Protein AF-A0AA41L8Z5-F1 (afdb_monomer)

Sequence (84 aa):
NQYADALAPAFGGLRYLIVGGDALDPQVVRKVLATSRPRHLLNGYGPTETTTFATTYEIDEVPAGARSIPIGRPIANTQVYVLD

Nearest PDB structures (foldseek):
  8gjp-assembly2_B  TM=8.127E-01  e=2.221E-04  Actinoplanes teichomyceticus
  8gjp-assembly1_A  TM=8.024E-01  e=2.221E-04  Actinoplanes teichomyceticus
  8gj4-assembly1_A  TM=7.997E-01  e=3.124E-04  Actinoplanes teichomyceticus
  6lta-assembly1_A-2  TM=8.729E-01  e=6.619E-04  Streptomyces sp. Sp080513GE-23
  8gic-assembly1_A  TM=7.575E-01  e=2.545E-04  Actinoplanes teichomyceticus

Foldseek 3Di:
DDCCVVCLVVQLVAQEDEDEDDWDDLVSVQVSLVRRHHNWYKYFDDDVVCPRGQAIDTDNDRDDPRPTDDNHDGDPPHDDDDDD

Structure (mmCIF, N/CA/C/O backbone):
data_AF-A0AA41L8Z5-F1
#
_entry.id   AF-A0AA41L8Z5-F1
#
loop_
_atom_site.group_PDB
_atom_site.id
_atom_site.type_symbol
_atom_site.label_atom_id
_atom_site.label_alt_id
_atom_site.label_comp_id
_atom_site.label_asym_id
_atom_site.label_entity_id
_atom_site.label_seq_id
_atom_site.pdbx_PDB_ins_code
_atom_site.Cartn_x
_atom_site.Cartn_y
_atom_site.Cartn_z
_atom_site.occupancy
_atom_site.B_iso_or_equiv
_atom_site.auth_seq_id
_atom_site.auth_comp_id
_atom_site.auth_asym_id
_atom_site.auth_atom_id
_atom_site.pdbx_PDB_model_num
ATOM 1 N N . ASN A 1 1 ? 2.739 15.877 -4.805 1.00 55.78 1 ASN A N 1
ATOM 2 C CA . ASN A 1 1 ? 4.108 15.517 -5.241 1.00 55.78 1 ASN A CA 1
ATOM 3 C C . ASN A 1 1 ? 4.167 14.044 -5.597 1.00 55.78 1 ASN A C 1
ATOM 5 O O . ASN A 1 1 ? 4.326 13.216 -4.713 1.00 55.78 1 ASN A O 1
ATOM 9 N N . GLN A 1 2 ? 3.974 13.710 -6.872 1.00 69.38 2 GLN A N 1
ATOM 10 C CA . GLN A 1 2 ? 4.056 12.329 -7.346 1.00 69.38 2 GLN A CA 1
ATOM 11 C C . GLN A 1 2 ? 5.454 12.086 -7.927 1.00 69.38 2 GLN A C 1
ATOM 13 O O . GLN A 1 2 ? 5.842 12.730 -8.896 1.00 69.38 2 GLN A O 1
ATOM 18 N N . TYR A 1 3 ? 6.212 11.166 -7.328 1.00 83.06 3 TYR A N 1
ATOM 19 C CA . TYR A 1 3 ? 7.572 10.804 -7.764 1.00 83.06 3 TYR A CA 1
ATOM 20 C C . TYR A 1 3 ? 7.604 9.559 -8.657 1.00 83.06 3 TYR A C 1
ATOM 22 O O . TYR A 1 3 ? 8.680 9.059 -8.978 1.00 83.06 3 TYR A O 1
ATOM 30 N N . ALA A 1 4 ? 6.432 9.050 -9.050 1.00 87.69 4 ALA A N 1
ATOM 31 C CA . ALA A 1 4 ? 6.306 7.809 -9.806 1.00 87.69 4 ALA A CA 1
ATOM 32 C C . ALA A 1 4 ? 7.131 7.831 -11.099 1.00 87.69 4 ALA A C 1
ATOM 34 O O . ALA A 1 4 ? 7.803 6.854 -11.399 1.00 87.69 4 ALA A O 1
ATOM 35 N N . ASP A 1 5 ? 7.153 8.960 -11.809 1.00 87.69 5 ASP A N 1
ATOM 36 C CA . ASP A 1 5 ? 7.913 9.100 -13.055 1.00 87.69 5 ASP A CA 1
ATOM 37 C C . ASP A 1 5 ? 9.426 9.115 -12.821 1.00 87.69 5 ASP A C 1
ATOM 39 O O . ASP A 1 5 ? 10.168 8.438 -13.527 1.00 87.69 5 ASP A O 1
ATOM 43 N N . ALA A 1 6 ? 9.884 9.835 -11.794 1.00 90.50 6 ALA A N 1
ATOM 44 C CA . ALA A 1 6 ? 11.303 9.918 -11.455 1.00 90.50 6 ALA A CA 1
ATOM 45 C C . ALA A 1 6 ? 11.867 8.573 -10.964 1.00 90.50 6 ALA A C 1
ATOM 47 O O . ALA A 1 6 ? 13.034 8.266 -11.198 1.00 90.50 6 ALA A O 1
ATOM 48 N N . LEU A 1 7 ? 11.041 7.769 -10.289 1.00 91.31 7 LEU A N 1
ATOM 49 C CA . LEU A 1 7 ? 11.433 6.486 -9.700 1.00 91.31 7 LEU A CA 1
ATOM 50 C C . LEU A 1 7 ? 11.026 5.270 -10.546 1.00 91.31 7 LEU A C 1
ATOM 52 O O . LEU A 1 7 ? 11.388 4.146 -10.196 1.00 91.31 7 LEU A O 1
ATOM 56 N N . ALA A 1 8 ? 10.332 5.472 -11.671 1.00 90.00 8 ALA A N 1
ATOM 57 C CA . ALA A 1 8 ? 9.850 4.396 -12.535 1.00 90.00 8 ALA A CA 1
ATOM 58 C C . ALA A 1 8 ? 10.929 3.358 -12.905 1.00 90.00 8 ALA A C 1
ATOM 60 O O . ALA A 1 8 ? 10.620 2.168 -12.822 1.00 90.00 8 ALA A O 1
ATOM 61 N N . PRO A 1 9 ? 12.186 3.733 -13.231 1.00 90.88 9 PRO A N 1
ATOM 62 C CA . PRO A 1 9 ? 13.224 2.750 -13.553 1.00 90.88 9 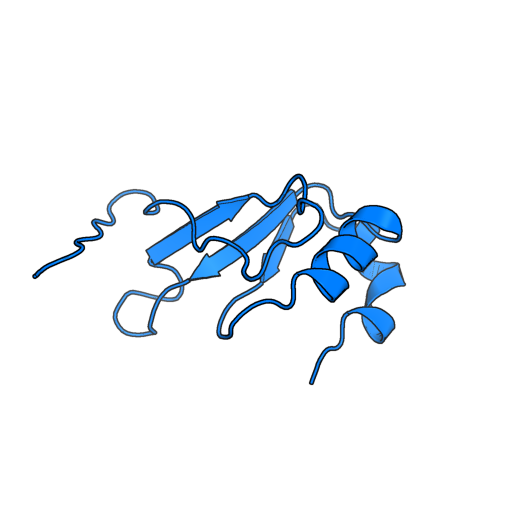PRO A CA 1
ATOM 63 C C . PRO A 1 9 ? 13.540 1.777 -12.408 1.00 90.88 9 PRO A C 1
ATOM 65 O O . PRO A 1 9 ? 13.995 0.665 -12.659 1.00 90.88 9 PRO A O 1
ATOM 68 N N . ALA A 1 10 ? 13.300 2.174 -11.154 1.00 92.94 10 ALA A N 1
ATOM 69 C CA . ALA A 1 10 ? 13.587 1.350 -9.985 1.00 92.94 10 ALA A CA 1
ATOM 70 C C . ALA A 1 10 ? 12.454 0.364 -9.651 1.00 92.94 10 ALA A C 1
ATOM 72 O O . ALA A 1 10 ? 12.722 -0.707 -9.107 1.00 92.94 10 ALA A O 1
ATOM 73 N N . PHE A 1 11 ? 11.196 0.693 -9.969 1.00 95.12 11 PHE A N 1
ATOM 74 C CA . PHE A 1 11 ? 10.038 -0.078 -9.498 1.00 95.12 11 PHE A CA 1
ATOM 75 C C . PHE A 1 11 ? 10.003 -1.518 -10.016 1.00 95.12 11 PHE A C 1
ATOM 77 O O . PHE A 1 11 ? 9.730 -2.427 -9.235 1.00 95.12 11 PHE A O 1
ATOM 84 N N . GLY A 1 12 ? 10.359 -1.755 -11.283 1.00 94.00 12 GLY A N 1
ATOM 85 C CA . GLY A 1 12 ? 10.336 -3.100 -11.876 1.00 94.00 12 GLY A CA 1
ATOM 86 C C . GLY A 1 12 ? 11.285 -4.107 -11.208 1.00 94.00 12 GLY A C 1
ATOM 87 O O . GLY A 1 12 ? 11.070 -5.312 -11.301 1.00 94.00 12 GLY A O 1
ATOM 88 N N . GLY A 1 13 ? 12.316 -3.630 -10.501 1.00 95.88 13 GLY A N 1
ATOM 89 C CA . GLY A 1 13 ? 13.245 -4.475 -9.744 1.00 95.88 13 GLY A CA 1
ATOM 90 C C . GLY A 1 13 ? 12.789 -4.797 -8.316 1.00 95.88 13 GLY A C 1
ATOM 91 O O . GLY A 1 13 ? 13.423 -5.607 -7.636 1.00 95.88 13 GLY A O 1
ATOM 92 N N . LEU A 1 14 ? 11.714 -4.173 -7.827 1.00 97.69 14 LEU A N 1
ATOM 93 C CA . LEU A 1 14 ? 11.253 -4.349 -6.454 1.00 97.69 14 LEU A CA 1
ATOM 94 C C . LEU A 1 14 ? 10.392 -5.605 -6.308 1.00 97.69 14 LEU A C 1
ATOM 96 O O . LEU A 1 14 ? 9.471 -5.865 -7.086 1.00 97.69 14 LEU A O 1
ATOM 100 N N . ARG A 1 15 ? 10.642 -6.357 -5.230 1.00 98.31 15 ARG A N 1
ATOM 101 C CA . ARG A 1 15 ? 9.744 -7.444 -4.812 1.00 98.31 15 ARG A CA 1
ATOM 102 C C . ARG A 1 15 ? 8.430 -6.897 -4.261 1.00 98.31 15 ARG A C 1
ATOM 104 O O . ARG A 1 15 ? 7.382 -7.430 -4.586 1.00 98.31 15 ARG A O 1
ATOM 111 N N . TYR A 1 16 ? 8.498 -5.839 -3.461 1.00 98.00 16 TYR A N 1
ATOM 112 C CA . TYR A 1 16 ? 7.339 -5.190 -2.860 1.00 98.00 16 TYR A CA 1
ATOM 113 C C . TYR A 1 16 ? 7.504 -3.678 -2.953 1.00 98.00 16 TYR A C 1
ATOM 115 O O . TYR A 1 16 ? 8.542 -3.145 -2.561 1.00 98.00 16 TYR A O 1
ATOM 123 N N . LEU A 1 17 ? 6.470 -3.005 -3.445 1.00 97.25 17 LEU A N 1
ATOM 124 C CA . LEU A 1 17 ? 6.294 -1.564 -3.357 1.00 97.25 17 LEU A CA 1
ATOM 125 C C . LEU A 1 17 ? 5.003 -1.308 -2.580 1.00 97.25 17 LEU A C 1
ATOM 127 O O . LEU A 1 17 ? 3.917 -1.625 -3.060 1.00 97.25 17 LEU A O 1
ATOM 131 N N . ILE A 1 18 ? 5.130 -0.764 -1.372 1.00 97.00 18 ILE A N 1
ATOM 132 C CA . ILE A 1 18 ? 3.993 -0.394 -0.525 1.00 97.00 18 ILE A CA 1
ATOM 133 C C . ILE A 1 18 ? 3.914 1.128 -0.519 1.00 97.00 18 ILE A C 1
ATOM 135 O O . ILE A 1 18 ? 4.886 1.799 -0.175 1.00 97.00 18 ILE A O 1
ATOM 139 N N . VAL A 1 19 ? 2.770 1.660 -0.928 1.00 94.81 19 VAL A N 1
ATOM 140 C CA . VAL A 1 19 ? 2.477 3.095 -0.970 1.00 94.81 19 VAL A CA 1
ATOM 141 C C . VAL A 1 19 ? 1.293 3.392 -0.062 1.00 94.81 19 VAL A C 1
ATOM 143 O O . VAL A 1 19 ? 0.435 2.540 0.129 1.00 94.81 19 VAL A O 1
ATOM 146 N N . GLY A 1 20 ? 1.247 4.584 0.518 1.00 92.88 20 GLY A N 1
ATOM 147 C CA . GLY A 1 20 ? 0.198 4.965 1.456 1.00 92.88 20 GLY A CA 1
ATOM 148 C C . GLY A 1 20 ? 0.402 6.379 1.979 1.00 92.88 20 GLY A C 1
ATOM 149 O O . GLY A 1 20 ? 1.331 7.072 1.564 1.00 92.88 20 GLY A O 1
ATOM 150 N N . GLY A 1 21 ? -0.462 6.797 2.901 1.00 89.94 21 GLY A N 1
ATOM 151 C CA . GLY A 1 21 ? -0.401 8.114 3.547 1.00 89.94 21 GLY A CA 1
ATOM 152 C C . GLY A 1 21 ? -1.210 9.218 2.858 1.00 89.94 21 GLY A C 1
ATOM 153 O O . GLY A 1 21 ? -1.483 10.230 3.492 1.00 89.94 21 GLY A O 1
ATOM 154 N N . ASP A 1 22 ? -1.647 9.016 1.614 1.00 92.19 22 ASP A N 1
ATOM 155 C CA . ASP A 1 22 ? -2.608 9.880 0.914 1.00 92.19 22 ASP A CA 1
ATOM 156 C C . ASP A 1 22 ? -3.401 9.055 -0.118 1.00 92.19 22 ASP A C 1
ATOM 158 O O . ASP A 1 22 ? -3.054 7.905 -0.415 1.00 92.19 22 ASP A O 1
ATOM 162 N N . ALA A 1 23 ? -4.470 9.624 -0.674 1.00 93.50 23 ALA A N 1
ATOM 163 C CA . ALA A 1 23 ? -5.255 9.002 -1.727 1.00 93.50 23 ALA A CA 1
ATOM 164 C C . ALA A 1 23 ? -4.403 8.778 -2.989 1.00 93.50 23 ALA A C 1
ATOM 166 O O . ALA A 1 23 ? -3.855 9.712 -3.579 1.00 93.50 23 ALA A O 1
ATOM 167 N N . LEU A 1 24 ? -4.319 7.522 -3.433 1.00 94.62 24 LEU A N 1
ATOM 168 C CA . LEU A 1 24 ? -3.612 7.176 -4.663 1.00 94.62 24 LEU A CA 1
ATOM 169 C C . LEU A 1 24 ? -4.416 7.600 -5.894 1.00 94.62 24 LEU A C 1
ATOM 171 O O . LEU A 1 24 ? -5.601 7.286 -6.010 1.00 94.62 24 LEU A O 1
ATOM 175 N N . ASP A 1 25 ? -3.735 8.234 -6.848 1.00 95.12 25 ASP A N 1
ATOM 176 C CA . ASP A 1 25 ? -4.296 8.572 -8.154 1.00 95.12 25 ASP A CA 1
ATOM 177 C C . ASP A 1 25 ? -4.367 7.317 -9.052 1.00 95.12 25 ASP A C 1
ATOM 179 O O . ASP A 1 25 ? -3.320 6.770 -9.431 1.00 95.12 25 ASP A O 1
ATOM 183 N N . PRO A 1 26 ? -5.573 6.864 -9.450 1.00 96.31 26 PRO A N 1
ATOM 184 C CA . PRO A 1 26 ? -5.735 5.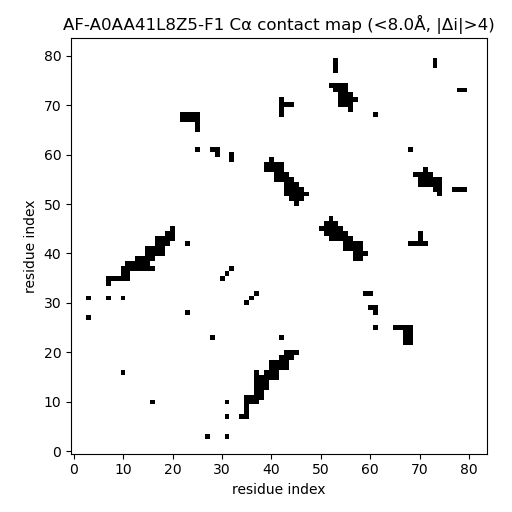688 -10.301 1.00 96.31 26 PRO A CA 1
ATOM 185 C C . PRO A 1 26 ? -4.987 5.775 -11.640 1.00 96.31 26 PRO A C 1
ATOM 187 O O . PRO A 1 26 ? -4.568 4.745 -12.169 1.00 96.31 26 PRO A O 1
ATOM 190 N N . GLN A 1 27 ? -4.799 6.974 -12.205 1.00 95.06 27 GLN A N 1
ATOM 191 C CA . GLN A 1 27 ? -4.077 7.154 -13.471 1.00 95.06 27 GLN A CA 1
ATOM 192 C C . GLN A 1 27 ? -2.588 6.838 -13.322 1.00 95.06 27 GLN A C 1
ATOM 194 O O . GLN A 1 27 ? -1.995 6.168 -14.168 1.00 95.06 27 GLN A O 1
ATOM 199 N N . VAL A 1 28 ? -1.991 7.272 -12.215 1.00 95.06 28 VAL A N 1
ATOM 200 C CA . VAL A 1 28 ? -0.573 7.043 -11.913 1.00 95.06 28 VAL A CA 1
ATOM 201 C C . VAL A 1 28 ? -0.319 5.574 -11.640 1.00 95.06 28 VAL A C 1
ATOM 203 O O . VAL A 1 28 ? 0.634 5.002 -12.161 1.00 95.06 28 VAL A O 1
ATOM 206 N N . VAL A 1 29 ? -1.203 4.943 -10.867 1.00 96.12 29 VAL A N 1
ATOM 207 C CA . VAL A 1 29 ? -1.105 3.512 -10.575 1.00 96.12 29 VAL A CA 1
ATOM 208 C C . VAL A 1 29 ? -1.220 2.691 -11.862 1.00 96.12 29 VAL A C 1
ATOM 210 O O . VAL A 1 29 ? -0.393 1.806 -12.078 1.00 96.12 29 VAL A O 1
ATOM 213 N N . ARG A 1 30 ? -2.149 3.028 -12.777 1.00 96.00 30 ARG A N 1
ATOM 214 C CA . ARG A 1 30 ? -2.205 2.398 -14.114 1.00 96.00 30 ARG A CA 1
ATOM 215 C C . ARG A 1 30 ? -0.892 2.532 -14.870 1.00 96.00 30 ARG A C 1
ATOM 217 O O . ARG A 1 30 ? -0.433 1.554 -15.453 1.00 96.00 30 ARG A O 1
ATOM 224 N N . LYS A 1 31 ? -0.290 3.723 -14.862 1.00 94.31 31 LYS A N 1
ATOM 225 C CA . LYS A 1 31 ? 0.989 3.965 -15.535 1.00 94.31 31 LYS A CA 1
ATOM 226 C C . LYS A 1 31 ? 2.086 3.067 -14.964 1.00 94.31 31 LYS A C 1
ATOM 228 O O . LYS A 1 31 ? 2.722 2.357 -15.732 1.00 94.31 31 LYS A O 1
ATOM 233 N N . VAL A 1 32 ? 2.246 3.019 -13.638 1.00 95.69 32 VAL A N 1
ATOM 234 C CA . VAL A 1 32 ? 3.238 2.153 -12.972 1.00 95.69 32 VAL A CA 1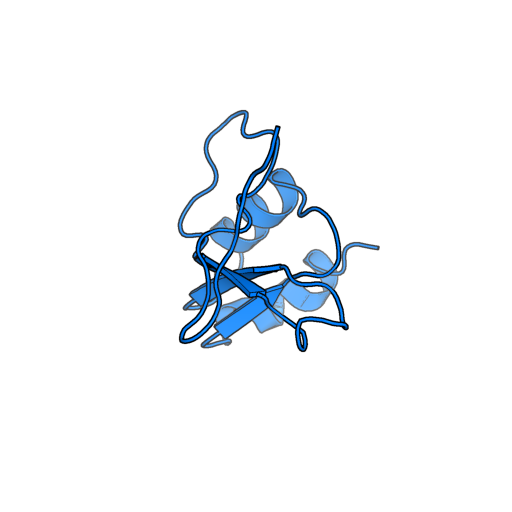
ATOM 235 C C . VAL A 1 32 ? 3.019 0.682 -13.324 1.00 95.69 32 VAL A C 1
ATOM 237 O O . VAL A 1 32 ? 3.970 0.003 -13.703 1.00 95.69 32 VAL A O 1
ATOM 240 N N . LEU A 1 33 ? 1.776 0.195 -13.276 1.00 96.06 33 LEU A N 1
ATOM 241 C CA . LEU A 1 33 ? 1.451 -1.183 -13.658 1.00 96.06 33 LEU A CA 1
ATOM 242 C C . LEU A 1 33 ? 1.768 -1.495 -15.128 1.00 96.06 33 LEU A C 1
ATOM 244 O O . LEU A 1 33 ? 2.103 -2.634 -15.444 1.00 96.06 33 LEU A O 1
ATOM 248 N N . ALA A 1 34 ? 1.665 -0.512 -16.022 1.00 94.75 34 ALA A N 1
ATOM 249 C CA . ALA A 1 34 ? 1.936 -0.694 -17.444 1.00 94.75 34 ALA A CA 1
ATOM 250 C C . ALA A 1 34 ? 3.430 -0.590 -17.795 1.00 94.75 34 ALA A C 1
ATOM 252 O O . ALA A 1 34 ? 3.893 -1.293 -18.689 1.00 94.75 34 ALA A O 1
ATOM 253 N N . THR A 1 35 ? 4.184 0.288 -17.127 1.00 93.94 35 THR A N 1
ATOM 254 C CA . THR A 1 35 ? 5.553 0.639 -17.546 1.00 93.94 35 THR A CA 1
ATOM 255 C C . THR A 1 35 ? 6.649 0.088 -16.647 1.00 93.94 35 THR A C 1
ATOM 257 O O . THR A 1 35 ? 7.778 -0.082 -17.095 1.00 93.94 35 THR A O 1
ATOM 260 N N . SER A 1 36 ? 6.358 -0.136 -15.368 1.00 95.12 36 SER A N 1
ATOM 261 C CA . SER A 1 36 ? 7.379 -0.414 -14.354 1.00 95.12 36 SER A CA 1
ATOM 262 C C . SER A 1 36 ? 6.816 -1.211 -13.178 1.00 95.12 36 SER A C 1
ATOM 264 O O . SER A 1 36 ? 7.086 -0.920 -12.012 1.00 95.12 36 SER A O 1
ATOM 266 N N . ARG A 1 37 ? 6.013 -2.234 -13.490 1.00 96.00 37 ARG A N 1
ATOM 267 C CA . ARG A 1 37 ? 5.301 -3.040 -12.497 1.00 96.00 37 ARG A CA 1
ATOM 268 C C . ARG A 1 37 ? 6.282 -3.728 -11.530 1.00 96.00 37 ARG A C 1
ATOM 270 O O . ARG A 1 37 ? 7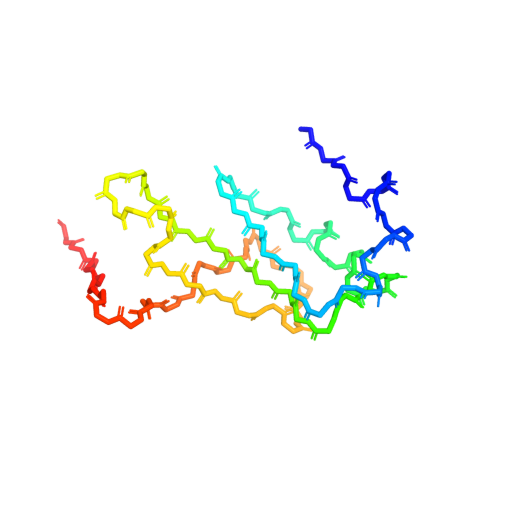.062 -4.566 -11.985 1.00 96.00 37 ARG A O 1
ATOM 277 N N . PRO A 1 38 ? 6.234 -3.435 -10.215 1.00 97.50 38 PRO A N 1
ATOM 278 C CA . PRO A 1 38 ? 6.924 -4.245 -9.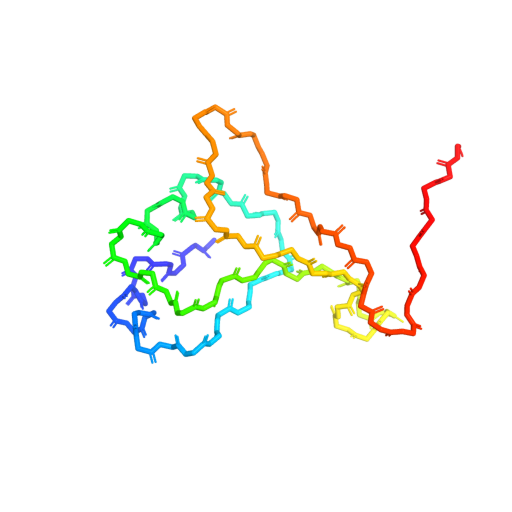214 1.00 97.50 38 PRO A CA 1
ATOM 279 C C . PRO A 1 38 ? 6.243 -5.615 -9.102 1.00 97.50 38 PRO A C 1
ATOM 281 O O . PRO A 1 38 ? 5.093 -5.778 -9.515 1.00 97.50 38 PRO A O 1
ATOM 284 N N . ARG A 1 39 ? 6.905 -6.602 -8.487 1.00 97.88 39 ARG A N 1
ATOM 285 C CA . ARG A 1 39 ? 6.292 -7.931 -8.303 1.00 97.88 39 ARG A CA 1
ATOM 286 C C . ARG A 1 39 ? 5.001 -7.862 -7.475 1.00 97.88 39 ARG A C 1
ATOM 288 O O . ARG A 1 39 ? 4.043 -8.541 -7.820 1.00 97.88 39 ARG A O 1
ATOM 295 N N . HIS A 1 40 ? 4.986 -7.027 -6.438 1.00 98.25 40 HIS A N 1
ATOM 296 C CA . HIS A 1 40 ? 3.812 -6.737 -5.621 1.00 98.25 40 HIS A CA 1
ATOM 297 C C . HIS A 1 40 ? 3.680 -5.223 -5.426 1.00 98.25 40 HIS A C 1
ATOM 299 O O . HIS A 1 40 ? 4.637 -4.567 -5.001 1.00 98.25 40 HIS A O 1
ATOM 305 N N . LEU A 1 41 ? 2.499 -4.677 -5.721 1.00 98.06 41 LEU A N 1
ATOM 306 C CA . LEU A 1 41 ? 2.148 -3.275 -5.493 1.00 98.06 41 LEU A CA 1
ATOM 307 C C . LEU A 1 41 ? 0.994 -3.214 -4.496 1.00 98.06 41 LEU A C 1
ATOM 309 O O . LEU A 1 41 ? -0.069 -3.766 -4.765 1.00 98.06 41 LEU A O 1
ATOM 313 N N . LEU A 1 42 ? 1.193 -2.550 -3.360 1.00 98.31 42 LEU A N 1
ATOM 314 C CA . LEU A 1 42 ? 0.190 -2.481 -2.303 1.00 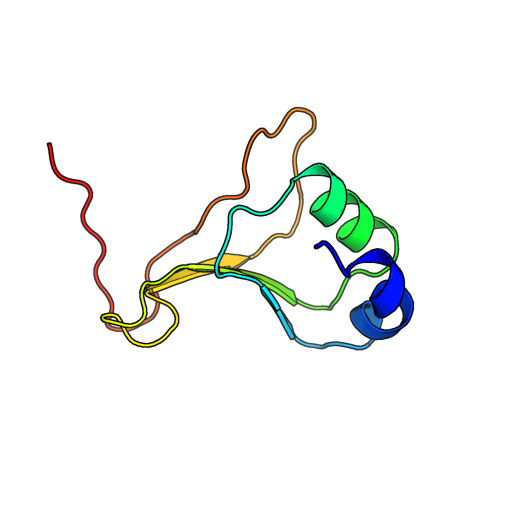98.31 42 LEU A CA 1
ATOM 315 C C . LEU A 1 42 ? -0.157 -1.040 -1.941 1.00 98.31 42 LEU A C 1
ATOM 317 O O . LEU A 1 42 ? 0.736 -0.213 -1.762 1.00 98.31 42 LEU A O 1
ATOM 321 N N . ASN A 1 43 ? -1.450 -0.773 -1.760 1.00 97.88 43 ASN A N 1
ATOM 322 C CA . ASN A 1 43 ? -1.937 0.396 -1.038 1.00 97.88 43 ASN A CA 1
ATOM 323 C C . ASN A 1 43 ? -2.061 0.044 0.447 1.00 97.88 43 ASN A C 1
ATOM 325 O O . ASN A 1 43 ? -2.858 -0.821 0.808 1.00 97.88 43 ASN A O 1
ATOM 329 N N . GLY A 1 44 ? -1.265 0.686 1.293 1.00 97.56 44 GLY A N 1
ATOM 330 C CA . GLY A 1 44 ? -1.338 0.591 2.743 1.00 97.56 44 GLY A CA 1
ATOM 331 C C . GLY A 1 44 ? -2.053 1.804 3.326 1.00 97.56 44 GLY A C 1
ATOM 332 O O . GLY A 1 44 ? -1.759 2.946 2.973 1.00 97.56 44 GLY A O 1
ATOM 333 N N . TYR A 1 45 ? -2.971 1.564 4.255 1.00 97.75 45 TYR A N 1
ATOM 334 C CA . TYR A 1 45 ? -3.670 2.621 4.975 1.00 97.75 45 TYR A CA 1
ATOM 335 C C . TYR A 1 45 ? -3.662 2.343 6.470 1.00 97.75 45 TYR A C 1
ATOM 337 O O . TYR A 1 45 ? -3.935 1.231 6.912 1.00 97.75 45 TYR A O 1
ATOM 345 N N . GLY A 1 46 ? -3.378 3.374 7.251 1.00 96.50 46 GLY A N 1
ATOM 346 C CA . GLY A 1 46 ? -3.516 3.371 8.697 1.00 96.50 46 GLY A CA 1
ATOM 347 C C . GLY A 1 46 ? -3.040 4.704 9.267 1.00 96.50 46 GLY A C 1
ATOM 348 O O . GLY A 1 46 ? -2.058 5.257 8.770 1.00 96.50 46 GLY A O 1
ATOM 349 N N . PRO A 1 47 ? -3.720 5.263 10.277 1.00 95.25 47 PRO A N 1
ATOM 350 C CA . PRO A 1 47 ? -3.165 6.366 11.049 1.00 95.25 47 PRO A CA 1
ATOM 351 C C . PRO A 1 47 ? -1.974 5.899 11.902 1.00 95.25 47 PRO A C 1
ATOM 353 O O . PRO A 1 47 ? -1.822 4.706 12.197 1.00 95.25 47 PRO A O 1
ATOM 356 N N . THR A 1 48 ? -1.148 6.847 12.352 1.00 95.31 48 THR A N 1
ATOM 357 C CA . THR A 1 48 ? 0.018 6.573 13.213 1.00 95.31 48 THR A CA 1
ATOM 358 C C . THR A 1 48 ? -0.385 5.829 14.489 1.00 95.31 48 THR A C 1
ATOM 360 O O . THR A 1 48 ? 0.310 4.910 14.914 1.00 95.31 48 THR A O 1
ATOM 363 N N . GLU A 1 49 ? -1.548 6.157 15.045 1.00 97.44 49 GLU A N 1
ATOM 364 C CA . GLU A 1 49 ? -2.168 5.572 16.236 1.00 97.44 49 GLU A CA 1
ATOM 365 C C . GLU A 1 49 ? -2.457 4.070 16.085 1.00 97.44 49 GLU A C 1
ATOM 367 O O . GLU A 1 49 ? -2.511 3.349 17.077 1.00 97.44 49 GLU A O 1
ATOM 372 N N . THR A 1 50 ? -2.592 3.580 14.847 1.00 94.31 50 THR A N 1
ATOM 373 C CA . THR A 1 50 ? -2.750 2.147 14.534 1.00 94.31 50 THR A CA 1
ATOM 374 C C . THR A 1 50 ? -1.443 1.462 14.132 1.00 94.31 50 THR A C 1
ATOM 376 O O . THR A 1 50 ? -1.465 0.318 13.696 1.00 94.31 50 THR A O 1
ATOM 379 N N . THR A 1 51 ? -0.295 2.123 14.325 1.00 94.31 51 THR A N 1
ATOM 380 C CA . THR A 1 51 ? 1.048 1.612 13.990 1.00 94.31 51 THR A CA 1
ATOM 381 C C . THR A 1 51 ? 1.259 1.428 12.479 1.00 94.31 51 THR A C 1
ATOM 383 O O . THR A 1 51 ? 1.364 0.319 11.961 1.00 94.31 51 THR A O 1
ATOM 386 N N . THR A 1 52 ? 1.373 2.552 11.762 1.00 93.88 52 THR A N 1
ATOM 387 C CA . THR A 1 52 ? 1.683 2.642 10.318 1.00 93.88 52 THR A CA 1
ATOM 388 C C . THR A 1 52 ? 0.568 2.176 9.378 1.00 93.88 52 THR A C 1
ATOM 390 O O . THR A 1 52 ? 0.039 3.003 8.642 1.00 93.88 52 THR A O 1
ATOM 393 N N . PHE A 1 53 ? 0.206 0.892 9.360 1.00 96.50 53 PHE A N 1
ATOM 394 C CA . PHE A 1 53 ? -0.844 0.370 8.479 1.00 96.50 53 PHE A CA 1
ATOM 395 C C . PHE A 1 53 ? -1.819 -0.507 9.259 1.00 96.50 53 PHE A C 1
ATOM 397 O O . PHE A 1 53 ? -1.411 -1.444 9.934 1.00 96.50 53 PHE A O 1
ATOM 404 N N . ALA A 1 54 ? -3.110 -0.235 9.097 1.00 97.75 54 ALA A N 1
ATOM 405 C CA . ALA A 1 54 ? -4.208 -1.048 9.601 1.00 97.75 54 ALA A CA 1
ATOM 406 C C . ALA A 1 54 ? -4.799 -1.948 8.505 1.00 97.75 54 ALA A C 1
ATOM 408 O O . ALA A 1 54 ? -5.253 -3.055 8.794 1.00 97.75 54 ALA A O 1
ATOM 409 N N . THR A 1 55 ? -4.781 -1.499 7.246 1.00 98.44 55 THR A N 1
ATOM 410 C CA . THR A 1 55 ? -5.269 -2.255 6.089 1.00 98.44 55 THR A CA 1
ATOM 411 C C . THR A 1 55 ? -4.277 -2.238 4.935 1.00 98.44 55 THR A C 1
ATOM 413 O O . THR A 1 55 ? -3.510 -1.287 4.764 1.00 98.44 55 THR A O 1
ATOM 416 N N . THR A 1 56 ? -4.321 -3.283 4.110 1.00 98.38 56 THR A N 1
ATOM 417 C CA . THR A 1 56 ? -3.593 -3.334 2.840 1.00 98.38 56 THR A CA 1
ATOM 418 C C . THR A 1 56 ? -4.476 -3.842 1.704 1.00 98.38 56 THR A C 1
ATOM 420 O O . THR A 1 56 ? -5.337 -4.709 1.888 1.00 98.38 56 THR A O 1
ATOM 423 N N . TYR A 1 57 ? -4.248 -3.304 0.508 1.00 98.44 57 TYR A N 1
ATOM 424 C CA . TYR A 1 57 ? -4.845 -3.746 -0.749 1.00 98.44 57 TYR A CA 1
ATOM 425 C C . TYR A 1 57 ? -3.746 -4.043 -1.761 1.00 98.44 57 TYR A C 1
ATOM 427 O O . TYR A 1 57 ? -2.949 -3.158 -2.066 1.00 98.44 57 TYR A O 1
ATOM 435 N N . GLU A 1 58 ? -3.705 -5.261 -2.291 1.00 98.38 58 GLU A N 1
ATOM 436 C CA . GLU A 1 58 ? -2.839 -5.591 -3.421 1.00 98.38 58 GLU A CA 1
ATOM 437 C C . GLU A 1 58 ? -3.491 -5.113 -4.721 1.00 98.38 58 GLU A C 1
ATOM 439 O O . GLU A 1 58 ? -4.660 -5.397 -4.988 1.00 98.38 58 GLU A O 1
ATOM 444 N N . ILE A 1 59 ? -2.746 -4.325 -5.496 1.00 98.12 59 ILE A N 1
ATOM 445 C CA . ILE A 1 59 ? -3.233 -3.678 -6.707 1.00 98.12 59 ILE A CA 1
ATOM 446 C C . ILE A 1 59 ? -2.699 -4.432 -7.923 1.00 98.12 59 ILE A C 1
ATOM 448 O O . ILE A 1 59 ? -1.601 -4.160 -8.412 1.00 98.12 59 ILE A O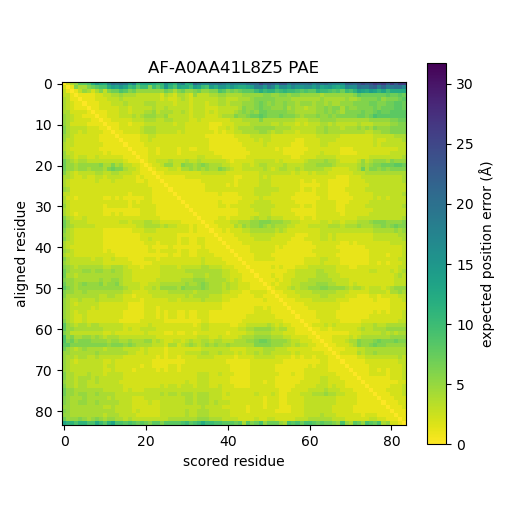 1
ATOM 452 N N . ASP A 1 60 ? -3.498 -5.363 -8.432 1.00 96.56 60 ASP A N 1
ATOM 453 C CA . ASP A 1 60 ? -3.161 -6.115 -9.644 1.00 96.56 60 ASP A CA 1
ATOM 454 C C . ASP A 1 60 ? -3.585 -5.409 -10.931 1.00 96.56 60 ASP A C 1
ATOM 456 O O . ASP A 1 60 ? -2.922 -5.532 -11.966 1.00 96.56 60 ASP A O 1
ATOM 460 N N . GLU A 1 61 ? -4.681 -4.656 -10.853 1.00 96.50 61 GLU A N 1
ATOM 461 C CA . GLU A 1 61 ? -5.268 -3.901 -11.948 1.00 96.50 61 GLU A CA 1
ATOM 462 C C . GLU A 1 61 ? -6.018 -2.670 -11.431 1.00 96.50 61 GLU A C 1
ATOM 464 O O . GLU A 1 61 ? -6.389 -2.573 -10.261 1.00 96.50 61 GLU A O 1
ATOM 469 N N . VAL A 1 62 ? -6.257 -1.711 -12.327 1.00 97.19 62 VAL A N 1
ATOM 470 C CA . VAL A 1 62 ? -7.059 -0.521 -12.035 1.00 97.19 62 VAL A CA 1
ATOM 471 C C . VAL A 1 62 ? -8.066 -0.326 -13.170 1.00 97.19 62 VAL A C 1
ATOM 473 O O . VAL A 1 62 ? -7.680 0.155 -14.243 1.00 97.19 62 VAL A O 1
ATOM 476 N N . PRO A 1 63 ? -9.355 -0.652 -12.952 1.00 95.19 63 PRO A N 1
ATOM 477 C CA . PRO A 1 63 ? -10.382 -0.572 -13.983 1.00 95.19 63 PRO A CA 1
ATOM 478 C C . PRO A 1 63 ? -10.474 0.803 -14.652 1.00 95.19 63 PRO A C 1
ATOM 480 O O . PRO A 1 63 ? -10.191 1.852 -14.049 1.00 95.19 63 PRO A O 1
ATOM 483 N N . ALA A 1 64 ? -10.909 0.810 -15.913 1.00 92.56 64 ALA A N 1
ATOM 484 C CA . ALA A 1 64 ? -11.230 2.044 -16.618 1.00 92.56 64 ALA A CA 1
ATOM 485 C C . ALA A 1 64 ? -12.329 2.806 -15.855 1.00 92.56 64 ALA A C 1
ATOM 487 O O . ALA A 1 64 ? -13.337 2.230 -15.456 1.00 92.56 64 ALA 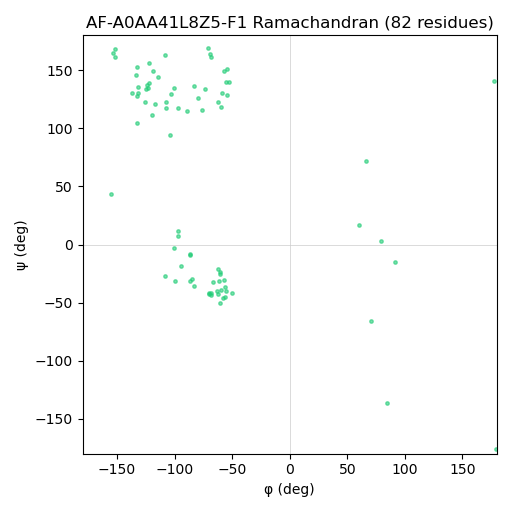A O 1
ATOM 488 N N . GLY A 1 65 ? -12.115 4.100 -15.612 1.00 94.06 65 GLY A N 1
ATOM 489 C CA . GLY A 1 65 ? -13.063 4.935 -14.865 1.00 94.06 65 GLY A CA 1
ATOM 490 C C . GLY A 1 65 ? -13.022 4.788 -13.338 1.00 94.06 65 GLY A C 1
ATOM 491 O O . GLY A 1 65 ? -13.801 5.459 -12.661 1.00 94.06 65 GLY A O 1
ATOM 492 N N . ALA A 1 66 ? -12.115 3.976 -12.777 1.00 96.19 66 ALA A N 1
ATOM 493 C CA . ALA A 1 66 ? -11.897 3.931 -11.330 1.00 96.19 66 ALA A CA 1
ATOM 494 C C . ALA A 1 66 ? -11.597 5.336 -10.779 1.00 96.19 66 ALA A C 1
ATOM 496 O O . ALA A 1 66 ? -10.731 6.040 -11.306 1.00 96.19 66 ALA A O 1
ATOM 497 N N . ARG A 1 67 ? -12.329 5.729 -9.728 1.00 96.38 67 ARG A N 1
ATOM 498 C CA . ARG A 1 67 ? -12.214 7.044 -9.071 1.00 96.38 67 ARG A CA 1
ATOM 499 C C . ARG A 1 67 ? -11.285 7.035 -7.858 1.00 96.38 67 ARG A C 1
ATOM 501 O O . ARG A 1 67 ? -10.836 8.092 -7.436 1.00 96.38 67 ARG A O 1
ATOM 508 N N . SER A 1 68 ? -11.008 5.861 -7.304 1.00 96.56 68 SER A N 1
ATOM 509 C CA . SER A 1 68 ? -10.146 5.669 -6.142 1.00 96.56 68 SER A CA 1
ATOM 510 C C . SER A 1 68 ? -9.530 4.273 -6.165 1.00 96.56 68 SER A C 1
ATOM 512 O O . SER A 1 68 ? -9.986 3.391 -6.899 1.00 96.56 68 SER A O 1
ATOM 514 N N . ILE A 1 69 ? -8.490 4.085 -5.355 1.00 97.69 69 ILE A N 1
ATOM 515 C CA . ILE A 1 69 ? -7.895 2.780 -5.076 1.00 97.69 69 ILE A CA 1
ATOM 516 C C . ILE A 1 69 ? -8.366 2.323 -3.688 1.00 97.69 69 ILE A C 1
ATOM 518 O O . ILE A 1 69 ? -8.261 3.104 -2.739 1.00 97.69 69 ILE A O 1
ATOM 522 N N . PRO A 1 70 ? -8.885 1.091 -3.536 1.00 97.56 70 PRO A N 1
ATOM 523 C CA . PRO A 1 70 ? -9.270 0.566 -2.233 1.00 97.56 70 PRO A CA 1
ATOM 524 C C . PRO A 1 70 ? -8.110 0.573 -1.230 1.00 97.56 70 PRO A C 1
ATOM 526 O O . PRO A 1 70 ? -6.950 0.387 -1.595 1.00 97.56 70 PRO A O 1
ATOM 529 N N . ILE A 1 71 ? -8.439 0.732 0.051 1.00 97.69 71 ILE A N 1
ATOM 530 C CA . ILE A 1 71 ? -7.494 0.549 1.167 1.00 97.69 71 ILE A CA 1
ATOM 531 C C . ILE A 1 71 ? -7.406 -0.913 1.631 1.00 97.69 71 ILE A C 1
ATOM 533 O O . ILE A 1 71 ? -6.526 -1.277 2.408 1.00 97.69 71 ILE A O 1
ATOM 537 N N . GLY A 1 72 ? -8.304 -1.758 1.118 1.00 97.56 72 GLY A N 1
ATOM 538 C CA . GLY A 1 72 ? -8.225 -3.208 1.227 1.00 97.56 72 GLY A CA 1
ATOM 539 C C . GLY A 1 72 ? -8.799 -3.761 2.518 1.00 97.56 72 GLY A C 1
ATOM 540 O O . GLY A 1 72 ? -9.911 -3.405 2.904 1.00 97.56 72 GLY A O 1
ATOM 541 N N . ARG A 1 73 ? -8.081 -4.708 3.123 1.00 98.19 73 ARG A N 1
ATOM 542 C CA . ARG A 1 73 ? -8.553 -5.496 4.270 1.00 98.19 73 ARG A CA 1
ATOM 543 C C . ARG A 1 73 ? -7.626 -5.339 5.472 1.00 98.19 73 ARG A C 1
ATOM 545 O O . ARG A 1 73 ? -6.453 -5.028 5.264 1.00 98.19 73 ARG A O 1
ATOM 552 N N . PRO A 1 74 ? -8.126 -5.564 6.703 1.00 98.44 74 PRO A N 1
ATOM 553 C CA . PRO A 1 74 ? -7.299 -5.498 7.900 1.00 98.44 74 PRO A CA 1
ATOM 554 C C . PRO A 1 74 ? -6.087 -6.423 7.809 1.00 98.44 74 PRO A C 1
ATOM 556 O O . PRO A 1 74 ? -6.202 -7.557 7.335 1.00 98.44 74 PRO A O 1
ATOM 559 N N . ILE A 1 75 ? -4.937 -5.948 8.285 1.00 97.94 75 ILE A N 1
ATOM 560 C CA . ILE A 1 75 ? -3.768 -6.807 8.484 1.00 97.94 75 ILE A CA 1
ATOM 561 C C . ILE A 1 75 ? -3.999 -7.764 9.664 1.00 97.94 75 ILE A C 1
ATOM 563 O O . ILE A 1 75 ? -4.955 -7.625 10.433 1.00 97.94 75 ILE A O 1
ATOM 567 N N . ALA A 1 76 ? -3.116 -8.753 9.822 1.00 97.94 76 ALA A N 1
ATOM 568 C CA . ALA A 1 76 ? -3.208 -9.710 10.921 1.00 97.94 76 ALA A CA 1
ATOM 569 C C . ALA A 1 76 ? -3.319 -9.002 12.283 1.00 97.94 76 ALA A C 1
ATOM 571 O O . ALA A 1 76 ? -2.644 -8.005 12.536 1.00 97.94 76 ALA A O 1
ATOM 572 N N . ASN A 1 77 ? -4.166 -9.543 13.162 1.00 97.31 77 ASN A N 1
ATOM 573 C CA . ASN A 1 77 ? -4.437 -9.009 14.502 1.00 97.31 77 ASN A CA 1
ATOM 574 C C . ASN A 1 77 ? -5.010 -7.576 14.531 1.00 97.31 77 ASN A C 1
ATOM 576 O O . ASN A 1 77 ? -5.015 -6.949 15.586 1.00 97.31 77 ASN A O 1
ATOM 580 N N . THR A 1 78 ? -5.522 -7.068 13.405 1.00 97.81 78 THR A N 1
ATOM 581 C CA . THR A 1 78 ? -6.175 -5.755 13.311 1.00 97.81 78 THR A CA 1
ATOM 582 C C . THR A 1 78 ? -7.654 -5.914 12.978 1.00 97.81 78 THR A C 1
ATOM 584 O O . THR A 1 78 ? -8.043 -6.804 12.223 1.00 97.81 78 THR A O 1
ATOM 587 N N . GLN A 1 79 ? -8.493 -5.048 13.544 1.00 97.88 79 GLN A N 1
ATOM 588 C CA . GLN A 1 79 ? -9.931 -5.012 13.283 1.00 97.88 79 GLN A CA 1
ATOM 589 C C . GLN A 1 79 ? -10.315 -3.633 12.757 1.00 97.88 79 GLN A C 1
ATOM 591 O O . GLN A 1 79 ? -9.816 -2.620 13.242 1.00 97.88 79 GLN A O 1
ATOM 596 N N . VAL A 1 80 ? -11.199 -3.607 11.763 1.00 97.75 80 VAL A N 1
ATOM 597 C CA . VAL A 1 80 ? -11.717 -2.375 11.164 1.00 97.75 80 VAL A CA 1
ATOM 598 C C . VAL A 1 80 ? -13.229 -2.411 11.233 1.00 97.75 80 VAL A C 1
ATOM 600 O O . VAL A 1 80 ? -13.848 -3.419 10.895 1.00 97.75 80 VAL A O 1
ATOM 603 N N . TYR A 1 81 ? -13.800 -1.293 11.657 1.00 97.38 81 TYR A N 1
ATOM 604 C CA . TYR A 1 81 ? -15.230 -1.114 11.833 1.00 97.38 81 TYR A CA 1
ATOM 605 C C . TYR A 1 81 ? -15.686 0.076 10.992 1.00 97.38 81 TYR A C 1
ATOM 607 O O . TYR A 1 81 ? -15.036 1.121 10.995 1.00 97.38 81 TYR A O 1
ATOM 615 N N . VAL A 1 82 ? -16.800 -0.091 10.281 1.00 96.94 82 VAL A N 1
ATOM 616 C CA . VAL A 1 82 ? -17.554 1.011 9.673 1.00 96.94 82 VAL A CA 1
ATOM 617 C C . VAL A 1 82 ? -18.813 1.159 10.511 1.00 96.94 82 VAL A C 1
ATOM 619 O O . VAL A 1 82 ? -19.574 0.201 10.638 1.00 96.94 82 VAL A O 1
ATOM 622 N N . LEU A 1 83 ? -18.965 2.318 11.136 1.00 97.38 83 LEU A N 1
ATOM 623 C CA . LEU A 1 83 ? -20.054 2.634 12.059 1.00 97.38 83 LEU A CA 1
ATOM 624 C C . LEU A 1 83 ? -21.018 3.630 11.390 1.00 97.38 83 LEU A C 1
ATOM 626 O O . LEU A 1 83 ? -20.660 4.212 10.360 1.00 97.38 83 LEU A O 1
ATOM 630 N N . ASP A 1 84 ? -22.225 3.766 11.938 1.00 93.38 84 ASP A N 1
ATOM 631 C CA . ASP A 1 84 ? -23.292 4.655 11.457 1.00 93.38 84 ASP A CA 1
ATOM 632 C C . ASP A 1 84 ? -23.236 6.080 12.036 1.00 93.38 84 ASP A C 1
ATOM 634 O O . ASP A 1 84 ? -22.562 6.305 13.069 1.00 93.38 84 ASP A O 1
#

pLDDT: mean 94.84, std 5.86, range [55.78, 98.44]

Mean predicted aligned error: 2.99 Å

Solvent-accessible surface area (backbone atoms only — not comparable to full-atom values): 5198 Å² total; per-residue (Å²): 138,83,57,62,77,83,45,34,86,57,32,48,77,29,69,67,43,79,44,58,92,64,90,59,57,47,69,58,53,45,48,39,60,73,76,22,44,33,76,33,41,30,34,36,33,44,58,72,92,59,62,60,51,37,20,44,19,79,58,89,76,69,64,90,87,53,88,60,66,71,47,62,44,58,41,89,101,47,87,82,85,88,82,135

InterPro domains:
  IPR000873 AMP-dependent synthetase/ligase domain [PF00501] (10-84)

Secondary structure (DSSP, 8-state):
---HHHHHHHHTT-SEEEEESSPPPHHHHHHHHHHS--SEEEEEE--GGGSS-SEEEE-S---TT-------EEPTT-------

Organism: NCBI:txi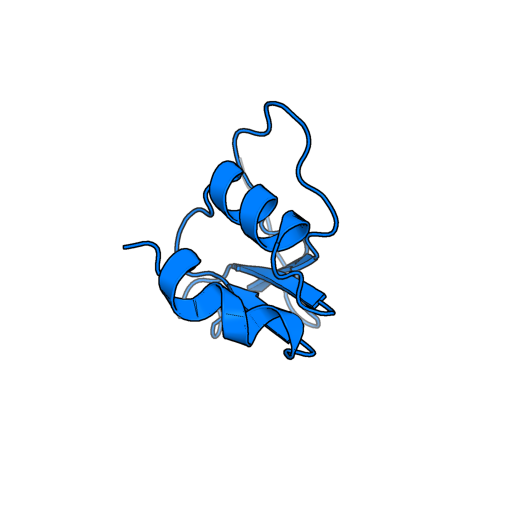d2849652

Radius of gyration: 13.48 Å; Cα contacts (8 Å, |Δi|>4): 130; chains: 1; bounding box: 37×25×34 Å